Protein AF-A0A0C1K4B3-F1 (afdb_monomer)

Secondary structure (DSSP, 8-state):
---TTT----EEEEEE-TTSPEEEEETTT--EEEE-TTHHHHT---EEES---

Foldseek 3Di:
DADPPVRDPQKDFPQADPVRFTKIARPVQQKIFTHHPVNVVVVDTPDIHNHDD

Nearest PDB structures (foldseek):
  6xg7-assembly1_A  TM=6.831E-01  e=6.823E+00  Drosophila melanogaster
  9c3c-assembly1_D  TM=7.227E-01  e=5.697E+00  Oryctolagus cuniculus
  8rg1-assembly1_B  TM=6.459E-01  e=8.171E+00  Acinetobacter calcoaceticus

Organism: NCBI:txid362787

Sequence (53 aa):
MRWTYCGSDLVKKNGDTRQKKQSFCCLECGKQWSENNEAKILGFIDRVDPNCE

Radius of gyration: 10.01 Å; Cα contacts (8 Å, |Δi|>4): 100; chains: 1; bounding box: 24×19×23 Å

Structure (mmCIF, N/CA/C/O backbone):
data_AF-A0A0C1K4B3-F1
#
_entry.id   AF-A0A0C1K4B3-F1
#
loop_
_atom_site.group_PDB
_atom_site.id
_atom_site.type_symbol
_a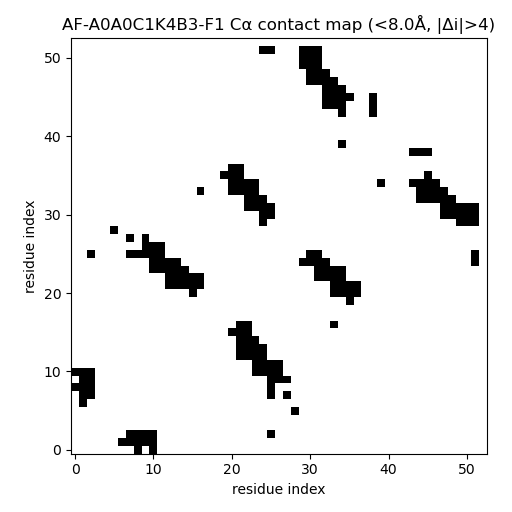tom_site.label_atom_id
_atom_site.label_alt_id
_atom_site.label_comp_id
_atom_site.label_asym_id
_atom_site.label_entity_id
_atom_site.label_seq_id
_atom_site.pdbx_PDB_ins_code
_atom_site.Cartn_x
_atom_site.Cartn_y
_atom_site.Cartn_z
_a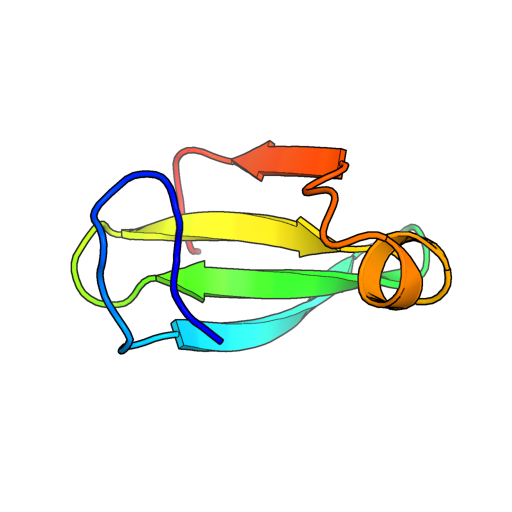tom_site.occupancy
_atom_site.B_iso_or_equiv
_atom_site.auth_seq_id
_atom_site.auth_comp_id
_atom_site.auth_asym_id
_atom_site.auth_atom_id
_atom_site.pdbx_PDB_model_num
ATOM 1 N N . MET A 1 1 ? -6.248 5.535 -2.986 1.00 68.31 1 MET A N 1
ATOM 2 C CA . MET A 1 1 ? -5.066 4.672 -2.777 1.00 68.31 1 MET A CA 1
ATOM 3 C C . MET A 1 1 ? -5.156 4.257 -1.329 1.00 68.31 1 MET A C 1
ATOM 5 O O . MET A 1 1 ? -5.130 5.145 -0.490 1.00 68.31 1 MET A O 1
ATOM 9 N N . ARG A 1 2 ? -5.390 2.977 -1.045 1.00 74.06 2 ARG A N 1
ATOM 10 C CA . ARG A 1 2 ? -5.593 2.513 0.327 1.00 74.06 2 ARG A CA 1
ATOM 11 C C . ARG A 1 2 ? -4.270 2.002 0.874 1.00 74.06 2 ARG A C 1
ATOM 13 O O . ARG A 1 2 ? -3.644 1.153 0.243 1.00 74.06 2 ARG A O 1
ATOM 20 N N . TRP A 1 3 ? -3.834 2.522 2.014 1.00 80.62 3 TRP A N 1
ATOM 21 C CA . TRP A 1 3 ? -2.633 2.039 2.679 1.00 80.62 3 TRP A CA 1
ATOM 22 C C . TRP A 1 3 ? -2.898 0.646 3.239 1.00 80.62 3 TRP A C 1
ATOM 24 O O . TRP A 1 3 ? -3.720 0.477 4.136 1.00 80.62 3 TRP A O 1
ATOM 34 N N . THR A 1 4 ? -2.215 -0.368 2.716 1.00 74.50 4 THR A N 1
ATOM 35 C CA . THR A 1 4 ? -2.494 -1.774 3.049 1.00 74.50 4 THR A CA 1
ATOM 36 C C . THR A 1 4 ? -2.157 -2.130 4.495 1.00 74.50 4 THR A C 1
ATOM 38 O O . THR A 1 4 ? -2.715 -3.083 5.027 1.00 74.50 4 THR A O 1
ATOM 41 N N . TYR A 1 5 ? -1.292 -1.352 5.155 1.00 76.19 5 TYR A N 1
ATOM 42 C CA . TYR A 1 5 ? -0.831 -1.656 6.510 1.00 76.19 5 TYR A CA 1
ATOM 43 C C . TYR A 1 5 ? -1.833 -1.273 7.605 1.00 76.19 5 TYR A C 1
ATOM 45 O O . TYR A 1 5 ? -1.999 -2.017 8.564 1.00 76.19 5 TYR A O 1
ATOM 53 N N . CYS A 1 6 ? -2.489 -0.114 7.489 1.00 81.25 6 CYS A N 1
ATOM 54 C CA . CYS A 1 6 ? -3.525 0.304 8.446 1.00 81.25 6 CYS A CA 1
ATOM 55 C C . CYS A 1 6 ? -4.937 0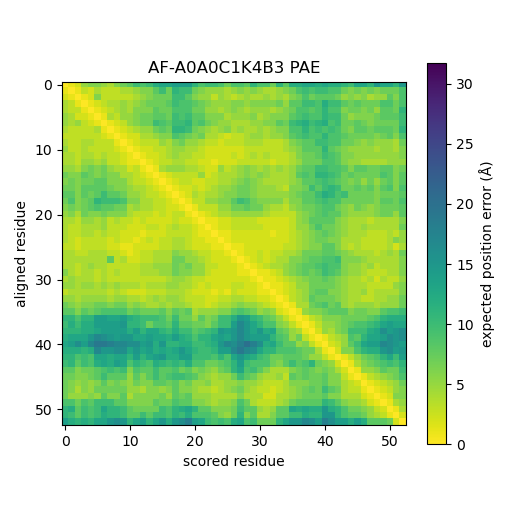.299 7.849 1.00 81.25 6 CYS A C 1
ATOM 57 O O . CYS A 1 6 ? -5.906 0.514 8.567 1.00 81.25 6 CYS A O 1
ATOM 59 N N . GLY A 1 7 ? -5.071 0.066 6.541 1.00 80.00 7 GLY A N 1
ATOM 60 C CA . GLY A 1 7 ? -6.353 0.087 5.850 1.00 80.00 7 GLY A CA 1
ATOM 61 C C . GLY A 1 7 ? -6.955 1.484 5.690 1.00 80.00 7 GLY A C 1
ATOM 62 O O . GLY A 1 7 ? -8.142 1.562 5.387 1.00 80.00 7 GLY A O 1
ATOM 63 N N . SER A 1 8 ? -6.176 2.552 5.875 1.00 83.88 8 SER A N 1
ATOM 64 C CA . SER A 1 8 ? -6.621 3.937 5.699 1.00 83.88 8 SER A CA 1
ATOM 65 C C . SER A 1 8 ? -6.631 4.352 4.229 1.00 83.88 8 SER A C 1
ATOM 67 O O . SER A 1 8 ? -5.713 4.031 3.471 1.00 83.88 8 SER A O 1
ATOM 69 N N . ASP A 1 9 ? -7.639 5.126 3.841 1.00 84.12 9 ASP A N 1
ATOM 70 C CA . ASP A 1 9 ? -7.707 5.817 2.550 1.00 84.12 9 ASP A CA 1
ATOM 71 C C . ASP A 1 9 ? -7.147 7.253 2.620 1.00 84.12 9 ASP A C 1
ATOM 73 O O . ASP A 1 9 ? -7.014 7.927 1.594 1.00 84.12 9 ASP A O 1
ATOM 77 N N . LEU A 1 10 ? -6.769 7.719 3.818 1.00 86.38 10 LEU A N 1
ATOM 78 C CA . LEU A 1 10 ? -6.204 9.045 4.068 1.00 86.38 10 LEU A CA 1
ATOM 79 C C . LEU A 1 10 ? -4.706 9.061 3.758 1.00 86.38 10 LEU A C 1
ATOM 81 O O . LEU A 1 10 ? -3.843 9.045 4.639 1.00 86.38 10 LEU A O 1
ATOM 85 N N . VAL A 1 11 ? -4.409 9.105 2.462 1.00 86.31 11 VAL A N 1
ATOM 86 C CA . VAL A 1 11 ? -3.050 9.094 1.921 1.00 86.31 11 VAL A CA 1
ATOM 87 C C . VAL A 1 11 ? -2.745 10.400 1.193 1.00 86.31 11 VAL A C 1
ATOM 89 O O . VAL A 1 11 ? -3.427 10.773 0.238 1.00 86.31 11 VAL A O 1
ATOM 92 N N . LYS A 1 12 ? -1.666 11.068 1.595 1.00 86.81 12 LYS A N 1
ATOM 93 C CA . LYS A 1 12 ? -1.116 12.271 0.965 1.00 86.81 12 LYS A CA 1
ATOM 94 C C . LYS A 1 12 ? 0.144 11.928 0.173 1.00 86.81 12 LYS A C 1
ATOM 96 O O . LYS A 1 12 ? 0.977 11.160 0.629 1.00 86.81 12 LYS A O 1
ATOM 101 N N . LYS A 1 13 ? 0.331 12.529 -1.002 1.00 86.94 13 LYS A N 1
ATOM 102 C CA . LYS A 1 13 ? 1.604 12.438 -1.736 1.00 86.94 13 LYS A CA 1
ATOM 103 C C . LYS A 1 13 ? 2.653 13.330 -1.071 1.00 86.94 13 LYS A C 1
ATOM 105 O O . LYS A 1 13 ? 2.401 14.521 -0.897 1.00 86.94 13 LYS A O 1
ATOM 110 N N . ASN A 1 14 ? 3.807 12.761 -0.732 1.00 84.50 14 ASN A N 1
ATOM 111 C CA . ASN A 1 14 ? 4.919 13.444 -0.068 1.00 84.50 14 ASN A CA 1
ATOM 112 C C . ASN A 1 14 ? 6.093 13.673 -1.033 1.00 84.50 14 ASN A C 1
ATOM 114 O O . ASN A 1 14 ? 7.222 13.272 -0.770 1.00 84.50 14 ASN A O 1
ATOM 118 N N . GLY A 1 15 ? 5.800 14.264 -2.195 1.00 85.19 15 GLY A N 1
ATOM 119 C CA . GLY A 1 15 ? 6.802 14.557 -3.221 1.00 85.19 15 GLY A CA 1
ATOM 120 C C . GLY A 1 15 ? 7.531 13.320 -3.754 1.00 85.19 15 GLY A C 1
ATOM 121 O O . GLY A 1 15 ? 7.062 12.187 -3.626 1.00 85.19 15 GLY A O 1
ATOM 122 N N . ASP A 1 16 ? 8.674 13.556 -4.385 1.00 84.62 16 ASP A N 1
ATOM 123 C CA . ASP A 1 16 ? 9.501 12.523 -4.995 1.00 84.62 16 ASP A CA 1
ATOM 124 C C . ASP A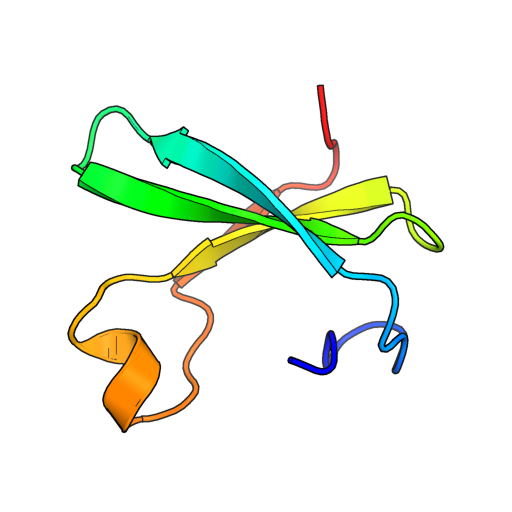 1 16 ? 10.774 12.312 -4.178 1.00 84.62 16 ASP A C 1
ATOM 126 O O . ASP A 1 16 ? 11.463 13.254 -3.786 1.00 84.62 16 ASP A O 1
ATOM 130 N N . THR A 1 17 ? 11.120 11.051 -3.940 1.00 80.25 17 THR A N 1
ATOM 131 C CA . THR A 1 17 ? 12.409 10.696 -3.341 1.00 80.25 17 THR A CA 1
ATOM 132 C C . THR A 1 17 ? 13.570 11.047 -4.272 1.00 80.25 17 THR A C 1
ATOM 134 O O . THR A 1 17 ? 13.415 11.157 -5.490 1.00 80.25 17 THR A O 1
ATOM 137 N N . ARG A 1 18 ? 14.794 11.072 -3.725 1.00 79.19 18 ARG A N 1
ATOM 138 C CA . ARG A 1 18 ? 16.049 11.196 -4.496 1.00 79.19 18 ARG A CA 1
ATOM 139 C C . ARG A 1 18 ? 16.164 10.194 -5.658 1.00 79.19 18 ARG A C 1
ATOM 141 O O . ARG A 1 18 ? 16.873 10.456 -6.623 1.00 79.19 18 ARG A O 1
ATOM 148 N N . GLN A 1 19 ? 15.470 9.060 -5.575 1.00 79.88 19 GLN A N 1
ATOM 149 C CA . GLN A 1 19 ? 15.443 8.019 -6.605 1.00 79.88 19 GLN A CA 1
ATOM 150 C C . GLN A 1 19 ? 14.322 8.214 -7.643 1.00 79.88 19 GLN A C 1
ATOM 152 O O . GLN A 1 19 ? 14.055 7.297 -8.412 1.00 79.88 19 GLN A O 1
ATOM 157 N N . LYS A 1 20 ? 13.646 9.374 -7.665 1.00 82.00 20 LYS A N 1
ATOM 158 C CA . LYS A 1 20 ? 12.454 9.653 -8.492 1.00 82.00 20 LYS A CA 1
ATOM 159 C C . LYS A 1 20 ? 11.288 8.682 -8.256 1.00 82.00 20 LYS A C 1
ATOM 161 O O . LYS A 1 20 ? 10.435 8.510 -9.121 1.00 82.00 20 LYS A O 1
ATOM 166 N N . LYS A 1 21 ? 11.252 8.038 -7.087 1.00 84.31 21 LYS A N 1
ATOM 167 C CA . LYS A 1 21 ? 10.090 7.269 -6.627 1.00 84.31 21 LYS A CA 1
ATOM 168 C C . LYS A 1 21 ? 9.132 8.234 -5.946 1.00 84.31 21 LYS A C 1
ATOM 170 O O . LYS A 1 21 ? 9.583 9.004 -5.095 1.00 84.31 21 LYS A O 1
ATOM 175 N N . GLN A 1 22 ? 7.851 8.172 -6.286 1.00 86.50 22 GLN A N 1
ATOM 176 C CA . GLN A 1 22 ? 6.828 8.985 -5.641 1.00 86.50 22 GLN A CA 1
ATOM 177 C C . GLN A 1 22 ? 6.671 8.506 -4.199 1.00 86.50 22 GLN A C 1
ATOM 179 O O . GLN A 1 22 ? 6.365 7.338 -3.959 1.00 86.50 22 GLN A O 1
ATOM 184 N N . SER A 1 23 ? 6.855 9.408 -3.243 1.00 86.56 23 SER A N 1
ATOM 185 C CA . SER A 1 23 ? 6.540 9.146 -1.847 1.00 86.56 23 SER A CA 1
ATOM 186 C C . SER A 1 23 ? 5.081 9.456 -1.536 1.00 86.56 23 SER A C 1
ATOM 188 O O . SER A 1 23 ? 4.472 10.388 -2.068 1.00 86.56 23 SER A O 1
ATOM 190 N N . PHE A 1 24 ? 4.530 8.673 -0.627 1.00 86.62 24 PHE A N 1
ATOM 191 C CA . PHE A 1 24 ? 3.176 8.738 -0.117 1.00 86.62 24 PHE A CA 1
ATOM 192 C C . PHE A 1 24 ? 3.226 8.627 1.401 1.00 86.62 24 PHE A C 1
ATOM 194 O O . PHE A 1 24 ? 4.110 7.994 1.962 1.00 86.62 24 PHE A O 1
ATOM 201 N N . CYS A 1 25 ? 2.276 9.255 2.066 1.00 88.00 25 CYS A N 1
ATOM 202 C CA . CYS A 1 25 ? 2.213 9.371 3.504 1.00 88.00 25 CYS A CA 1
ATOM 203 C C . CYS A 1 25 ? 0.785 9.140 3.974 1.00 88.00 25 CYS A C 1
ATOM 205 O O . CYS A 1 25 ? -0.155 9.778 3.505 1.00 88.00 25 CYS A O 1
ATOM 207 N N . CYS A 1 26 ? 0.631 8.215 4.906 1.00 88.81 26 CYS A N 1
ATOM 208 C CA . CYS A 1 26 ? -0.616 7.897 5.576 1.00 88.81 26 CYS A CA 1
ATOM 209 C C . CYS A 1 26 ? -0.831 8.891 6.719 1.00 88.81 26 CYS A C 1
ATOM 211 O O . CYS A 1 26 ? -0.062 8.905 7.678 1.00 88.81 26 CYS A O 1
ATOM 213 N N . LEU A 1 27 ? -1.888 9.697 6.640 1.00 86.38 27 LEU A N 1
ATOM 214 C CA . LEU A 1 27 ? -2.194 10.716 7.649 1.00 86.38 27 LEU A CA 1
ATOM 215 C C . LEU A 1 27 ? -2.805 10.130 8.931 1.00 86.38 27 LEU A C 1
ATOM 217 O O . LEU A 1 27 ? -2.750 10.778 9.968 1.00 86.38 27 LEU A O 1
ATOM 221 N N . GLU A 1 28 ? -3.354 8.913 8.888 1.00 88.31 28 GLU A N 1
ATOM 222 C CA . GLU A 1 28 ? -3.863 8.239 10.095 1.00 88.31 28 GLU A CA 1
ATOM 223 C C . GLU A 1 28 ? -2.758 7.566 10.905 1.00 88.31 28 GLU A C 1
ATOM 225 O O . GLU A 1 28 ? -2.759 7.596 12.130 1.00 88.31 28 GLU A O 1
ATOM 230 N N . CYS A 1 29 ? -1.821 6.923 10.214 1.00 86.38 29 CYS A N 1
ATOM 231 C CA . CYS A 1 29 ? -0.816 6.069 10.829 1.00 86.38 29 CYS A CA 1
ATOM 232 C C . CYS A 1 29 ? 0.582 6.697 10.874 1.00 86.38 29 CYS A C 1
ATOM 234 O O . CYS A 1 29 ? 1.488 6.105 11.457 1.00 86.38 29 CYS A O 1
ATOM 236 N N . GLY A 1 30 ? 0.777 7.851 10.228 1.00 85.81 30 GLY A N 1
ATOM 237 C CA . GLY A 1 30 ? 2.046 8.582 10.176 1.00 85.81 30 GLY A CA 1
ATOM 238 C C . GLY A 1 30 ? 3.148 7.904 9.357 1.00 85.81 30 GLY A C 1
ATOM 23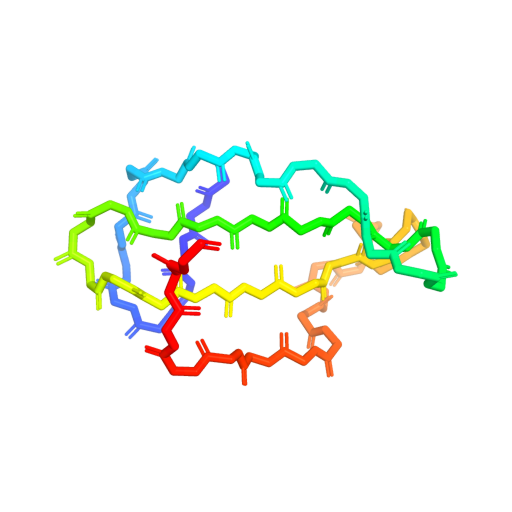9 O O . GLY A 1 30 ? 4.254 8.427 9.271 1.00 85.81 30 GLY A O 1
ATOM 240 N N . LYS A 1 31 ? 2.869 6.746 8.747 1.00 86.00 31 LYS A N 1
ATOM 241 C CA . LYS A 1 31 ? 3.845 6.001 7.945 1.00 86.00 31 LYS A CA 1
ATOM 242 C C . LYS A 1 31 ? 3.925 6.545 6.530 1.00 86.00 31 LYS A C 1
ATOM 244 O O . LYS A 1 31 ? 2.916 6.923 5.934 1.00 86.00 31 LYS A O 1
ATOM 249 N N . GLN A 1 32 ? 5.124 6.503 5.975 1.00 86.56 32 GLN A N 1
ATOM 250 C CA . GLN A 1 32 ? 5.414 6.885 4.605 1.00 86.56 32 GLN A CA 1
ATOM 251 C C . GLN A 1 32 ? 5.816 5.660 3.789 1.00 86.56 32 GLN A C 1
ATOM 253 O O . GLN A 1 32 ? 6.303 4.666 4.317 1.00 86.56 32 GLN A O 1
ATOM 258 N N . TRP A 1 33 ? 5.634 5.722 2.481 1.00 85.75 33 TRP A N 1
ATOM 259 C CA . TRP A 1 33 ? 6.208 4.766 1.558 1.00 85.75 33 TRP A CA 1
ATOM 260 C C . TRP A 1 33 ? 6.580 5.397 0.248 1.00 85.75 33 TRP A C 1
ATOM 262 O O . TRP A 1 33 ? 6.067 6.447 -0.118 1.00 85.75 33 TRP A O 1
ATOM 272 N N . SER A 1 34 ? 7.452 4.713 -0.471 1.00 84.56 34 SER A N 1
ATOM 273 C CA . SER A 1 34 ? 7.825 5.094 -1.819 1.00 84.56 34 SER A CA 1
ATOM 274 C C . SER A 1 34 ? 7.313 4.046 -2.795 1.00 84.56 34 SER A C 1
ATOM 276 O O . SER A 1 34 ? 7.544 2.848 -2.627 1.00 84.56 34 SER A O 1
ATOM 278 N N . GLU A 1 35 ? 6.622 4.507 -3.826 1.00 80.00 35 GLU A N 1
ATOM 279 C CA . GLU A 1 35 ? 6.174 3.697 -4.950 1.00 80.00 35 GLU A CA 1
ATOM 280 C C . GLU A 1 35 ? 6.921 4.135 -6.205 1.00 80.00 35 GLU A C 1
ATOM 282 O O . GLU A 1 35 ? 7.113 5.325 -6.476 1.00 80.00 35 GLU A O 1
ATOM 287 N N . ASN A 1 36 ? 7.356 3.151 -6.985 1.00 77.44 36 ASN A N 1
ATOM 288 C CA . ASN A 1 36 ? 7.888 3.420 -8.308 1.00 77.44 36 ASN A CA 1
ATOM 289 C C . ASN A 1 36 ? 6.733 3.479 -9.314 1.00 77.44 36 ASN A C 1
ATOM 291 O O . ASN A 1 36 ? 5.732 2.780 -9.154 1.00 77.44 36 ASN A O 1
ATOM 295 N N . ASN A 1 37 ? 6.866 4.273 -10.374 1.00 67.12 37 ASN A N 1
ATOM 296 C CA . ASN A 1 37 ? 5.792 4.416 -11.363 1.00 67.12 37 ASN A CA 1
ATOM 297 C C . ASN A 1 37 ? 5.458 3.073 -12.052 1.00 67.12 37 ASN A C 1
ATOM 299 O O . ASN A 1 37 ? 4.313 2.830 -12.415 1.00 67.12 37 ASN A O 1
ATOM 303 N N . GLU A 1 38 ? 6.443 2.174 -12.147 1.00 66.19 38 GLU A N 1
ATOM 304 C CA . GLU A 1 38 ? 6.272 0.790 -12.609 1.00 66.19 38 GLU A CA 1
ATOM 305 C C . GLU A 1 38 ?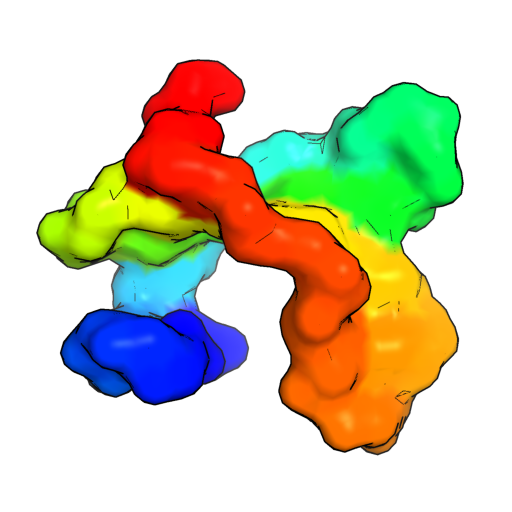 5.598 -0.107 -11.555 1.00 66.19 38 GLU A C 1
ATOM 307 O O . GLU A 1 38 ? 4.778 -0.960 -11.882 1.00 66.19 38 GLU A O 1
ATOM 312 N N . ALA A 1 39 ? 5.874 0.132 -10.269 1.00 60.81 39 ALA A N 1
ATOM 313 C CA . ALA A 1 39 ? 5.277 -0.610 -9.160 1.00 60.81 39 ALA A CA 1
ATOM 314 C C . ALA A 1 39 ? 3.792 -0.262 -8.955 1.00 60.81 39 ALA A C 1
ATOM 316 O O . ALA A 1 39 ? 3.021 -1.106 -8.502 1.00 60.81 39 ALA A O 1
ATOM 317 N N . LYS A 1 40 ? 3.368 0.931 -9.392 1.00 55.41 40 LYS A N 1
ATOM 318 C CA . LYS A 1 40 ? 1.966 1.371 -9.424 1.00 55.41 40 LYS A CA 1
ATOM 319 C C . LYS A 1 40 ? 1.071 0.463 -10.277 1.00 55.41 40 LYS A C 1
ATOM 321 O O . LYS A 1 40 ? -0.120 0.348 -10.006 1.00 55.41 40 LYS A O 1
ATOM 326 N N . ILE A 1 41 ? 1.642 -0.177 -11.301 1.00 54.78 41 ILE A N 1
ATOM 327 C CA . ILE A 1 41 ? 0.929 -1.106 -12.193 1.00 54.78 41 ILE A CA 1
ATOM 328 C C . ILE A 1 41 ? 0.674 -2.445 -11.486 1.00 54.78 41 ILE A C 1
ATOM 330 O O . ILE A 1 41 ? -0.336 -3.093 -11.741 1.00 54.78 41 ILE A O 1
ATOM 334 N N . LEU A 1 42 ? 1.562 -2.837 -10.570 1.00 58.88 42 LEU A N 1
ATOM 335 C CA . LEU A 1 42 ? 1.494 -4.113 -9.857 1.00 58.88 42 LEU A CA 1
ATOM 336 C C . LEU A 1 42 ? 1.010 -3.974 -8.399 1.00 58.88 42 LEU A C 1
ATOM 338 O O . LEU A 1 42 ? 0.809 -4.982 -7.730 1.00 58.88 42 LEU A O 1
ATOM 342 N N . GLY A 1 43 ? 0.813 -2.749 -7.899 1.00 62.28 43 GLY A N 1
ATOM 343 C CA . GLY A 1 43 ? 0.372 -2.481 -6.527 1.00 62.28 43 GLY A CA 1
ATOM 344 C C . GLY A 1 43 ? 1.419 -2.795 -5.452 1.00 62.28 43 GLY A C 1
ATOM 345 O O . GLY A 1 43 ? 1.053 -3.032 -4.302 1.00 62.28 43 GLY A O 1
ATOM 346 N N . PHE A 1 44 ? 2.710 -2.823 -5.804 1.00 65.88 44 PHE A N 1
ATOM 347 C CA . PHE A 1 44 ? 3.781 -3.139 -4.854 1.00 65.88 44 PHE A CA 1
ATOM 348 C C . PHE A 1 44 ? 4.360 -1.878 -4.214 1.00 65.88 44 PHE A C 1
ATOM 350 O O . PHE A 1 44 ? 4.820 -0.961 -4.892 1.00 65.88 44 PHE A O 1
ATOM 357 N N . ILE A 1 45 ? 4.396 -1.870 -2.884 1.00 72.38 45 ILE A N 1
ATOM 358 C CA . ILE A 1 45 ? 5.128 -0.877 -2.101 1.00 72.38 45 ILE A CA 1
ATOM 359 C C . ILE A 1 45 ? 6.594 -1.321 -2.029 1.00 72.38 45 ILE A C 1
ATOM 361 O O . ILE A 1 45 ? 6.884 -2.403 -1.527 1.00 72.38 45 ILE A O 1
ATOM 365 N N . ASP A 1 46 ? 7.516 -0.497 -2.530 1.00 70.69 46 ASP A N 1
ATOM 366 C CA . ASP A 1 46 ? 8.953 -0.821 -2.592 1.00 70.69 46 ASP A CA 1
ATOM 367 C C . ASP A 1 46 ? 9.633 -0.681 -1.225 1.00 70.69 46 ASP A C 1
ATOM 369 O O . ASP A 1 46 ? 10.448 -1.512 -0.828 1.00 70.69 46 ASP A O 1
ATOM 373 N N . ARG A 1 47 ? 9.269 0.365 -0.481 1.00 75.94 47 ARG A N 1
ATOM 374 C CA . ARG A 1 47 ? 9.812 0.634 0.849 1.00 75.94 47 ARG A CA 1
ATOM 375 C C . ARG A 1 47 ? 8.796 1.372 1.699 1.00 75.94 47 ARG A C 1
ATOM 377 O O . ARG A 1 47 ? 8.206 2.347 1.241 1.00 75.94 47 ARG A O 1
ATOM 384 N N . VAL A 1 48 ? 8.655 0.930 2.944 1.00 78.56 48 VAL A N 1
ATOM 385 C CA . VAL A 1 48 ? 7.866 1.602 3.980 1.00 78.56 48 VAL A CA 1
ATOM 386 C C . VAL A 1 48 ? 8.818 2.260 4.965 1.00 78.56 48 VAL A C 1
ATOM 388 O O . VAL A 1 48 ? 9.672 1.586 5.539 1.00 78.56 48 VAL A O 1
ATOM 391 N N . ASP A 1 49 ? 8.663 3.560 5.165 1.00 78.88 49 ASP A N 1
ATOM 392 C CA . ASP A 1 49 ? 9.391 4.339 6.153 1.00 78.88 49 ASP A CA 1
ATOM 393 C C . ASP A 1 49 ? 8.480 4.643 7.359 1.00 78.88 49 ASP A C 1
ATOM 395 O O . ASP A 1 49 ? 7.296 4.965 7.186 1.00 78.88 49 ASP A O 1
ATOM 399 N N . PRO A 1 50 ? 8.969 4.478 8.601 1.00 76.19 50 PRO A N 1
ATOM 400 C CA . PRO A 1 50 ? 8.138 4.630 9.789 1.00 76.19 50 PRO A CA 1
ATOM 401 C C . PRO A 1 50 ? 7.665 6.064 10.044 1.00 76.19 50 PRO A C 1
ATOM 403 O O . PRO A 1 50 ? 6.667 6.196 10.748 1.00 76.19 50 PRO A O 1
ATOM 406 N N . ASN A 1 51 ? 8.321 7.086 9.480 1.00 69.88 51 ASN A N 1
ATOM 407 C CA . ASN A 1 51 ? 7.969 8.491 9.687 1.00 69.88 51 ASN A CA 1
ATOM 408 C C . ASN A 1 51 ? 7.677 9.228 8.376 1.00 69.88 51 ASN A C 1
ATOM 410 O O . ASN A 1 51 ? 8.369 9.080 7.367 1.00 69.88 51 ASN A O 1
ATOM 414 N N . 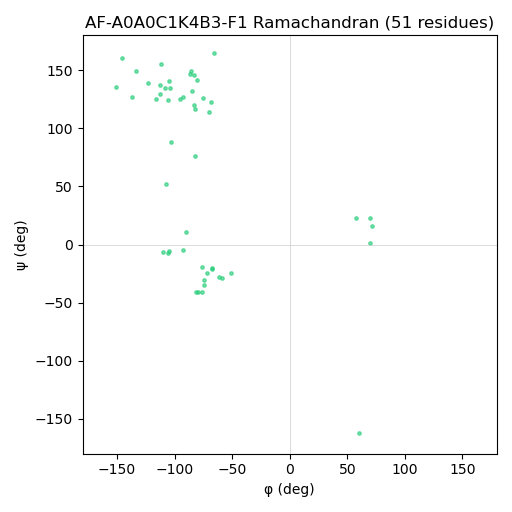CYS A 1 52 ? 6.639 10.054 8.435 1.00 66.44 52 CYS A N 1
ATOM 415 C CA . CYS A 1 52 ? 6.290 11.050 7.442 1.00 66.44 52 CYS A CA 1
ATOM 416 C C . CYS A 1 52 ? 6.720 12.424 7.969 1.00 66.44 52 CYS A C 1
ATOM 418 O O . CYS A 1 52 ? 5.950 13.088 8.659 1.00 66.44 52 CYS A O 1
ATOM 420 N N . GLU A 1 53 ? 7.970 12.799 7.696 1.00 60.44 53 GLU A N 1
ATOM 421 C CA . GLU A 1 53 ? 8.505 14.150 7.926 1.00 60.44 53 GLU A CA 1
ATOM 422 C C . GLU A 1 53 ? 8.606 1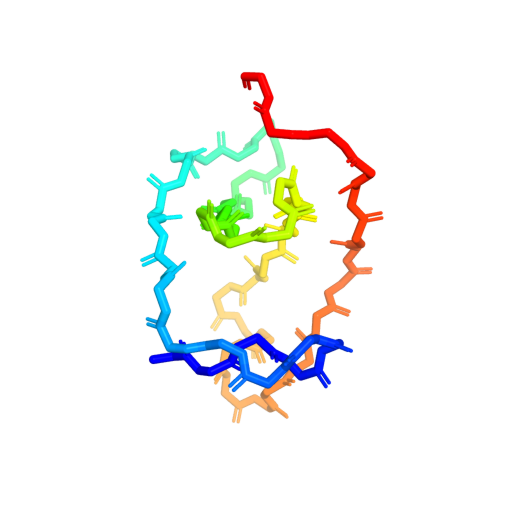4.921 6.603 1.00 60.44 53 GLU A C 1
ATOM 424 O O . GLU A 1 53 ? 8.923 14.288 5.562 1.00 60.44 53 GLU A O 1
#

Solvent-accessible surface area (backbone atoms only — not comparable to full-atom values): 3167 Å² total; per-residue (Å²): 111,65,42,83,88,81,68,44,65,53,58,45,78,61,56,63,44,100,83,72,23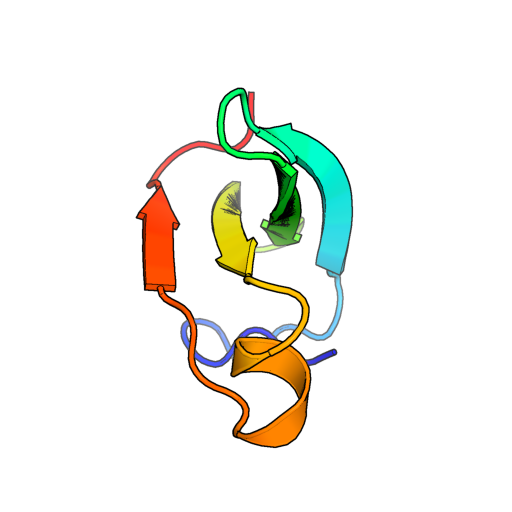,44,23,34,26,30,74,84,75,40,32,18,33,31,32,39,83,72,28,64,79,72,72,47,77,78,44,78,39,82,63,63,127

Mean predicted aligned error: 6.15 Å

pLDDT: mean 78.0, std 9.39, range [54.78, 88.81]